Protein AF-A0AAW1LUK2-F1 (afdb_monomer_lite)

Structure (mmCIF, N/CA/C/O backbone):
data_AF-A0AAW1LUK2-F1
#
_entry.id   AF-A0AAW1LUK2-F1
#
loop_
_atom_site.group_PDB
_atom_site.id
_atom_site.type_symbol
_atom_site.label_atom_id
_atom_site.label_alt_id
_atom_site.label_comp_id
_atom_site.label_asym_id
_atom_site.label_entity_id
_atom_site.label_seq_id
_atom_site.pdbx_PDB_ins_code
_atom_site.Cartn_x
_atom_site.Cartn_y
_atom_site.Cartn_z
_atom_site.occupancy
_atom_site.B_iso_or_equiv
_atom_site.auth_seq_id
_atom_site.auth_comp_id
_atom_site.auth_asym_id
_atom_site.auth_atom_id
_atom_site.pdbx_PDB_model_num
ATOM 1 N N . MET A 1 1 ? -14.527 13.524 11.463 1.00 38.50 1 MET A N 1
ATOM 2 C CA . MET A 1 1 ? -15.430 12.746 10.581 1.00 38.50 1 MET A CA 1
ATOM 3 C C . MET A 1 1 ? -14.549 11.776 9.809 1.00 38.50 1 MET A C 1
ATOM 5 O O . MET A 1 1 ? -13.619 12.239 9.172 1.00 38.50 1 MET A O 1
ATOM 9 N N . PHE A 1 2 ? -14.738 10.461 9.945 1.00 38.72 2 PHE A N 1
ATOM 10 C CA . PHE A 1 2 ? -13.858 9.472 9.306 1.00 38.72 2 PHE A CA 1
ATOM 11 C C . PHE A 1 2 ? -14.361 9.148 7.898 1.00 38.72 2 PHE A C 1
ATOM 13 O O . PHE A 1 2 ? -15.489 8.678 7.743 1.00 38.72 2 PHE A O 1
ATOM 20 N N . SER A 1 3 ? -13.530 9.374 6.883 1.00 41.56 3 SER A N 1
ATOM 21 C CA . SER A 1 3 ? -13.823 8.960 5.509 1.00 41.56 3 SER A CA 1
ATOM 22 C C . SER A 1 3 ? -13.374 7.511 5.300 1.00 41.56 3 SER A C 1
ATOM 24 O O . SER A 1 3 ? -12.269 7.140 5.697 1.00 41.56 3 SER A O 1
ATOM 26 N N . ARG A 1 4 ? -14.241 6.676 4.715 1.00 38.41 4 ARG A N 1
ATOM 27 C CA . ARG A 1 4 ? -13.968 5.259 4.416 1.00 38.41 4 ARG A CA 1
ATOM 28 C C . ARG A 1 4 ? -13.904 5.078 2.906 1.00 38.41 4 ARG A C 1
ATOM 30 O O . ARG A 1 4 ? -14.878 5.382 2.219 1.00 38.41 4 ARG A O 1
ATOM 37 N N . LYS A 1 5 ? -12.790 4.557 2.389 1.00 50.91 5 LYS A N 1
ATOM 38 C CA . LYS A 1 5 ? -12.662 4.174 0.974 1.00 50.91 5 LYS A CA 1
ATOM 39 C C . LYS A 1 5 ? -12.159 2.736 0.859 1.00 50.91 5 LYS A C 1
ATOM 41 O O . LYS A 1 5 ? -11.200 2.358 1.528 1.00 50.91 5 LYS A O 1
ATOM 46 N N . ASN A 1 6 ? -12.804 1.961 -0.014 1.00 39.41 6 ASN A N 1
ATOM 47 C CA . ASN A 1 6 ? -12.331 0.645 -0.438 1.00 39.41 6 ASN A CA 1
ATOM 48 C C . ASN A 1 6 ? -11.268 0.855 -1.515 1.00 39.41 6 ASN A C 1
ATOM 50 O O . ASN A 1 6 ? -11.589 1.336 -2.603 1.00 39.41 6 ASN A O 1
ATOM 54 N N . ILE A 1 7 ? -10.011 0.538 -1.211 1.00 52.50 7 ILE A N 1
ATOM 55 C CA . ILE A 1 7 ? -8.887 0.792 -2.118 1.00 52.50 7 ILE A CA 1
ATOM 56 C C . ILE A 1 7 ? -8.153 -0.522 -2.383 1.00 52.50 7 ILE A C 1
ATOM 58 O O . ILE A 1 7 ? -7.892 -1.311 -1.472 1.00 52.50 7 ILE A O 1
ATOM 62 N N . LYS A 1 8 ? -7.824 -0.763 -3.655 1.00 49.00 8 LYS A N 1
ATOM 63 C CA . LYS A 1 8 ? -6.945 -1.858 -4.060 1.00 49.00 8 LYS A CA 1
ATOM 64 C C . LYS A 1 8 ? -5.501 -1.421 -3.835 1.00 49.00 8 LYS A C 1
ATOM 66 O O . LYS A 1 8 ? -5.025 -0.508 -4.507 1.00 49.00 8 LYS A O 1
ATOM 71 N N . ILE A 1 9 ? -4.830 -2.060 -2.883 1.00 54.75 9 ILE A N 1
ATOM 72 C CA . ILE A 1 9 ? -3.422 -1.806 -2.575 1.00 54.75 9 ILE A CA 1
ATOM 73 C C . ILE A 1 9 ? -2.592 -2.869 -3.296 1.00 54.75 9 ILE A C 1
ATOM 75 O O . ILE A 1 9 ? -2.855 -4.073 -3.197 1.00 54.75 9 ILE A O 1
ATOM 79 N N . CYS A 1 10 ? -1.605 -2.416 -4.061 1.00 48.03 10 CYS A N 1
ATOM 80 C CA . CYS A 1 10 ? -0.651 -3.271 -4.752 1.00 48.03 10 CYS A CA 1
ATOM 81 C C . CYS A 1 10 ? 0.705 -3.086 -4.082 1.00 48.03 10 CYS A C 1
ATOM 83 O O . CYS A 1 10 ? 1.273 -2.013 -4.143 1.00 48.03 10 CYS A O 1
ATOM 85 N N . SER A 1 11 ? 1.257 -4.109 -3.450 1.00 39.91 11 SER A N 1
ATOM 86 C CA . SER A 1 11 ? 2.601 -4.017 -2.874 1.00 39.91 11 SER A CA 1
ATOM 87 C C . SER A 1 11 ? 3.668 -3.998 -3.992 1.00 39.91 11 SER A C 1
ATOM 89 O O . SER A 1 11 ? 3.930 -5.060 -4.549 1.00 39.91 11 SER A O 1
ATOM 91 N N . ALA A 1 12 ? 4.198 -2.825 -4.388 1.00 44.66 12 ALA A N 1
ATOM 92 C CA . ALA A 1 12 ? 5.456 -2.627 -5.161 1.00 44.66 12 ALA A CA 1
ATOM 93 C C . ALA A 1 12 ? 5.805 -1.142 -5.410 1.00 44.66 12 ALA A C 1
ATOM 95 O O . ALA A 1 12 ? 4.892 -0.433 -5.771 1.00 44.66 12 ALA A O 1
ATOM 96 N N . GLU A 1 13 ? 7.068 -0.704 -5.313 1.00 51.31 13 GLU A N 1
ATOM 97 C CA . GLU A 1 13 ? 7.570 0.704 -5.295 1.00 51.31 13 GLU A CA 1
ATOM 98 C C . GLU A 1 13 ? 7.470 1.511 -6.634 1.00 51.31 13 GLU A C 1
ATOM 100 O O . GLU A 1 13 ? 7.355 0.912 -7.699 1.00 51.31 13 GLU A O 1
ATOM 105 N N . GLU A 1 14 ? 7.462 2.859 -6.510 1.00 47.62 14 GLU A N 1
ATOM 106 C CA . GLU A 1 14 ? 6.833 4.009 -7.246 1.00 47.62 14 GLU A CA 1
ATOM 107 C C . GLU A 1 14 ? 6.799 4.175 -8.802 1.00 47.62 14 GLU A C 1
ATOM 109 O O . GLU A 1 14 ? 7.452 3.474 -9.570 1.00 47.62 14 GLU A O 1
ATOM 114 N N . ALA A 1 15 ? 5.980 5.166 -9.228 1.00 49.56 15 ALA A N 1
ATOM 115 C CA . ALA A 1 15 ? 5.364 5.459 -10.539 1.00 49.56 15 ALA A CA 1
ATOM 116 C C . ALA A 1 15 ? 6.120 6.411 -11.515 1.00 49.56 15 ALA A C 1
ATOM 118 O O . ALA A 1 15 ? 7.169 6.959 -11.206 1.00 49.56 15 ALA A O 1
ATOM 119 N N . THR A 1 16 ? 5.569 6.601 -12.732 1.00 38.19 16 THR A N 1
ATOM 120 C CA . THR A 1 16 ? 6.111 7.406 -13.861 1.00 38.19 16 THR A CA 1
ATOM 121 C C . THR A 1 16 ? 5.271 8.672 -14.129 1.00 38.19 16 THR A C 1
ATOM 123 O O . THR A 1 16 ? 4.052 8.558 -14.239 1.00 38.19 16 THR A O 1
ATOM 126 N N . SER A 1 17 ? 5.913 9.839 -14.322 1.00 46.56 17 SER A N 1
ATOM 127 C CA . SER A 1 17 ? 5.300 11.121 -14.742 1.00 46.56 17 SER A CA 1
ATOM 128 C C . SER A 1 17 ? 5.954 11.653 -16.028 1.00 46.56 17 SER A C 1
ATOM 130 O O . SER A 1 17 ? 7.147 11.453 -16.237 1.00 46.56 17 SER A O 1
ATOM 132 N N . SER A 1 18 ? 5.181 12.321 -16.891 1.00 52.28 18 SER A N 1
ATOM 133 C CA . SER A 1 18 ? 5.659 12.981 -18.113 1.00 52.28 18 SER A CA 1
ATOM 134 C C . SER A 1 18 ? 6.129 14.416 -17.841 1.00 52.28 18 SER A C 1
ATOM 136 O O . SER A 1 18 ? 5.493 15.158 -17.097 1.00 52.28 18 SER A O 1
ATOM 138 N N . GLU A 1 19 ? 7.241 14.771 -18.477 1.00 58.28 19 GLU A N 1
ATOM 139 C CA . GLU A 1 19 ? 8.076 15.964 -18.301 1.00 58.28 19 GLU A CA 1
ATOM 140 C C . GLU A 1 19 ? 7.388 17.293 -18.698 1.00 58.28 19 GLU A C 1
ATOM 142 O O . GLU A 1 19 ? 7.483 17.729 -19.842 1.00 58.28 19 GLU A O 1
ATOM 147 N N . GLU A 1 20 ? 6.759 17.987 -17.746 1.00 50.00 20 GLU A N 1
ATOM 148 C CA . GLU A 1 20 ? 6.703 19.460 -17.725 1.00 50.00 20 GLU A CA 1
ATOM 149 C C . GLU A 1 20 ? 7.054 19.946 -16.312 1.00 50.00 20 GLU A C 1
ATOM 151 O O . GLU A 1 20 ? 6.322 19.721 -15.345 1.00 50.00 20 GLU A O 1
ATOM 156 N N . SER A 1 21 ? 8.226 20.567 -16.167 1.00 49.88 21 SER A N 1
ATOM 157 C CA . SER A 1 21 ? 8.802 20.924 -14.868 1.00 49.88 21 SER A CA 1
ATOM 158 C C . SER A 1 21 ? 8.415 22.353 -14.463 1.00 49.88 21 SER A C 1
ATOM 160 O O . SER A 1 21 ? 8.980 23.330 -14.956 1.00 49.88 21 SER A O 1
ATOM 162 N N . PHE A 1 22 ? 7.491 22.504 -13.513 1.00 36.06 22 PHE A N 1
ATOM 163 C CA . PHE A 1 22 ? 7.272 23.779 -12.823 1.00 36.06 22 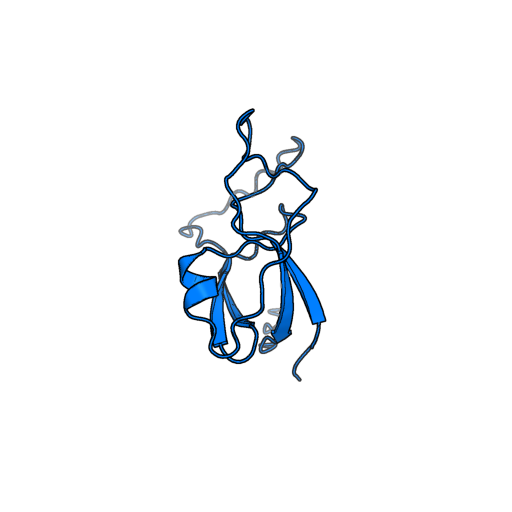PHE A CA 1
ATOM 164 C C . PHE A 1 22 ? 8.270 23.898 -11.663 1.00 36.06 22 PHE A C 1
ATOM 166 O O . PHE A 1 22 ? 8.168 23.188 -10.666 1.00 36.06 22 PHE A O 1
ATOM 173 N N . ASN A 1 23 ? 9.255 24.792 -11.785 1.00 38.06 23 ASN A N 1
ATOM 174 C CA . ASN A 1 23 ? 10.216 25.055 -10.711 1.00 38.06 23 ASN A CA 1
ATOM 175 C C . ASN A 1 23 ? 9.559 25.896 -9.606 1.00 38.06 23 ASN A C 1
ATOM 177 O O . ASN A 1 23 ? 9.407 27.111 -9.742 1.00 38.06 23 ASN A O 1
ATOM 181 N N . LEU A 1 24 ? 9.188 25.261 -8.492 1.00 38.50 24 LEU A N 1
ATOM 182 C CA . LEU A 1 24 ? 8.828 25.971 -7.267 1.00 38.50 24 LEU A CA 1
ATOM 183 C C . LEU A 1 24 ? 10.120 26.329 -6.517 1.00 38.50 24 LEU A C 1
ATOM 185 O O . LEU A 1 24 ? 10.704 25.495 -5.824 1.00 38.50 24 LEU A O 1
ATOM 189 N N . ASN A 1 25 ? 10.584 27.573 -6.662 1.00 39.62 25 ASN A N 1
ATOM 190 C CA . ASN A 1 25 ? 11.692 28.099 -5.862 1.00 39.62 25 ASN A CA 1
ATOM 191 C C . ASN A 1 25 ? 11.263 28.186 -4.391 1.00 39.62 25 ASN A C 1
ATOM 193 O O . ASN A 1 25 ? 10.704 29.187 -3.940 1.00 39.62 25 ASN A O 1
ATOM 197 N N . THR A 1 26 ? 11.518 27.121 -3.635 1.00 42.22 26 THR A N 1
ATOM 198 C CA . THR A 1 26 ? 11.270 27.095 -2.193 1.00 42.22 26 THR A CA 1
ATOM 199 C C . THR A 1 26 ? 12.427 27.810 -1.505 1.00 42.22 26 THR A C 1
ATOM 201 O O . THR A 1 26 ? 13.495 27.242 -1.289 1.00 42.22 26 THR A O 1
ATOM 204 N N . ILE A 1 27 ? 12.234 29.091 -1.202 1.00 48.16 27 ILE A N 1
ATOM 205 C CA . ILE A 1 27 ? 13.176 29.891 -0.421 1.00 48.16 27 ILE A CA 1
ATOM 206 C C . ILE A 1 27 ? 13.231 29.278 0.991 1.00 48.16 27 ILE A C 1
ATOM 208 O O . ILE A 1 27 ? 12.310 29.444 1.784 1.00 48.16 27 ILE A O 1
ATOM 212 N N . ASN A 1 28 ? 14.304 28.542 1.288 1.00 47.72 28 ASN A N 1
ATOM 213 C CA . ASN A 1 28 ? 14.752 28.157 2.632 1.00 47.72 28 ASN A CA 1
ATOM 214 C C . ASN A 1 28 ? 13.753 27.412 3.542 1.00 47.72 28 ASN A C 1
ATOM 216 O O . ASN A 1 28 ? 13.477 27.859 4.653 1.00 47.72 28 ASN A O 1
ATOM 220 N N . THR A 1 29 ? 13.313 26.212 3.155 1.00 47.97 29 THR A N 1
ATOM 221 C CA . THR A 1 29 ? 12.932 25.177 4.138 1.00 47.97 29 THR A CA 1
ATOM 222 C C . THR A 1 29 ? 13.421 23.819 3.642 1.00 47.97 29 THR A C 1
ATOM 224 O O . THR A 1 29 ? 13.316 23.516 2.458 1.00 47.97 29 THR A O 1
ATOM 227 N N . SER A 1 30 ? 14.012 23.008 4.517 1.00 51.59 30 SER A N 1
ATOM 228 C CA . SER A 1 30 ? 14.335 21.611 4.225 1.00 51.59 30 SER A CA 1
ATOM 229 C C . SER A 1 30 ? 13.053 20.885 3.802 1.00 51.59 30 SER A C 1
ATOM 231 O O . SER A 1 30 ? 12.168 20.656 4.626 1.00 51.59 30 SER A O 1
ATOM 233 N N . ALA A 1 31 ? 12.918 20.584 2.508 1.00 60.16 31 ALA A N 1
ATOM 234 C CA . ALA A 1 31 ? 11.711 19.996 1.935 1.00 60.16 31 ALA A CA 1
ATOM 235 C C . ALA A 1 31 ? 11.460 18.611 2.551 1.00 60.16 31 ALA A C 1
ATOM 237 O O . ALA A 1 31 ? 12.118 17.630 2.213 1.00 60.16 31 ALA A O 1
ATOM 238 N N . LYS A 1 32 ? 10.536 18.538 3.511 1.00 71.81 32 LYS A N 1
ATOM 239 C CA . LYS A 1 32 ? 10.132 17.284 4.143 1.00 71.81 32 LYS A CA 1
ATOM 240 C C . LYS A 1 32 ? 9.176 16.550 3.204 1.00 71.81 32 LYS A C 1
ATOM 242 O O . LYS A 1 32 ? 8.189 17.139 2.767 1.00 71.81 32 LYS A O 1
ATOM 247 N N . THR A 1 33 ? 9.441 15.272 2.935 1.00 79.62 33 THR A N 1
ATOM 248 C CA . THR A 1 33 ? 8.521 14.401 2.193 1.00 79.62 33 THR A CA 1
ATOM 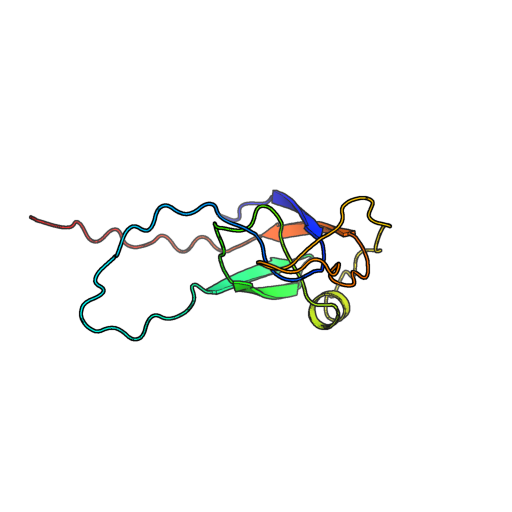249 C C . THR A 1 33 ? 7.136 14.435 2.849 1.00 79.62 33 THR A C 1
ATOM 251 O O . THR A 1 33 ? 7.048 14.285 4.074 1.00 79.62 33 THR A O 1
ATOM 254 N N . PRO A 1 34 ? 6.051 14.650 2.086 1.00 84.50 34 PRO A N 1
ATOM 255 C CA . PRO A 1 34 ? 4.710 14.694 2.650 1.00 84.50 34 PRO A CA 1
ATOM 256 C C . PRO A 1 34 ? 4.324 13.306 3.173 1.00 84.50 34 PRO A C 1
ATOM 258 O O . PRO A 1 34 ? 4.197 12.350 2.412 1.00 84.50 34 PRO A O 1
ATOM 261 N N . GLN A 1 35 ? 4.141 13.198 4.487 1.00 86.69 35 GLN A N 1
ATOM 262 C CA . GLN A 1 35 ? 3.789 11.959 5.180 1.00 86.69 35 GLN A CA 1
ATOM 263 C C . GLN A 1 35 ? 2.470 12.125 5.936 1.00 86.69 35 GLN A C 1
ATOM 265 O O . GLN A 1 35 ? 2.166 13.205 6.447 1.00 86.69 35 GLN A O 1
ATOM 270 N N . MET A 1 36 ? 1.700 11.044 6.035 1.00 87.25 36 MET A N 1
ATOM 271 C CA . MET A 1 36 ? 0.447 10.987 6.786 1.00 87.25 36 MET A CA 1
ATOM 272 C C . MET A 1 36 ? 0.301 9.634 7.480 1.00 87.25 36 MET A C 1
ATOM 274 O O . MET A 1 36 ? 0.764 8.614 6.976 1.00 87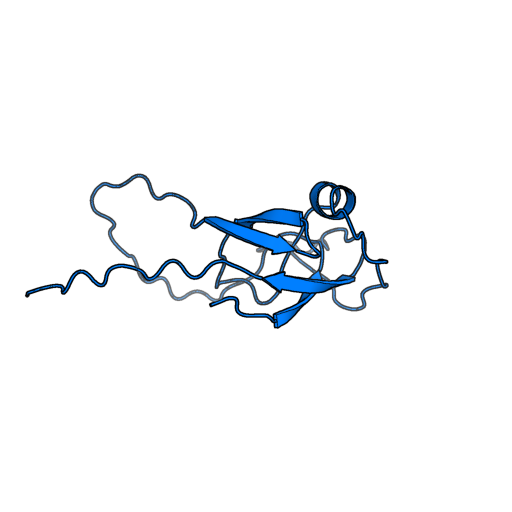.25 36 MET A O 1
ATOM 278 N N . GLN A 1 37 ? -0.384 9.614 8.622 1.00 91.75 37 GLN A N 1
ATOM 279 C CA . GLN A 1 37 ? -0.809 8.368 9.250 1.00 91.75 37 GLN A CA 1
ATOM 280 C C . GLN A 1 37 ? -2.210 7.984 8.780 1.00 91.75 37 GLN A C 1
ATOM 282 O O . GLN A 1 37 ? -3.150 8.778 8.843 1.00 91.75 37 GLN A O 1
ATOM 287 N N . ILE A 1 38 ? -2.348 6.739 8.340 1.00 92.31 38 ILE A N 1
ATOM 288 C CA . ILE A 1 38 ? -3.616 6.137 7.940 1.00 92.31 38 ILE A CA 1
ATOM 289 C C . ILE A 1 38 ? -3.838 4.849 8.722 1.00 92.31 38 ILE A C 1
ATOM 291 O O . ILE A 1 38 ? -2.902 4.177 9.141 1.00 92.31 38 ILE A O 1
ATOM 295 N N . THR A 1 39 ? -5.091 4.470 8.910 1.00 94.31 39 THR A N 1
ATOM 296 C CA . THR A 1 39 ? -5.449 3.162 9.453 1.00 94.31 39 THR A CA 1
ATOM 297 C C . THR A 1 39 ? -5.835 2.235 8.309 1.00 94.31 39 THR A C 1
ATOM 299 O O . THR A 1 39 ? -6.825 2.480 7.622 1.00 94.31 39 THR A O 1
ATOM 302 N N . VAL A 1 40 ? -5.072 1.158 8.131 1.00 93.56 40 VAL A N 1
ATOM 303 C CA . VAL A 1 40 ? -5.313 0.083 7.162 1.00 93.56 40 VAL A CA 1
ATOM 304 C C . VAL A 1 40 ? -5.739 -1.166 7.918 1.00 93.56 40 VAL A C 1
ATOM 306 O O . VAL A 1 40 ? -4.973 -1.683 8.728 1.00 93.56 40 VAL A O 1
ATOM 309 N N . ASN A 1 41 ? -6.961 -1.654 7.689 1.00 91.25 41 ASN A N 1
ATOM 310 C CA . ASN A 1 41 ? -7.484 -2.859 8.355 1.00 91.25 41 ASN A CA 1
ATOM 311 C C . ASN A 1 41 ? -7.201 -2.869 9.881 1.00 91.25 41 ASN A C 1
ATOM 313 O O . ASN A 1 41 ? -6.670 -3.836 10.426 1.00 91.25 41 ASN A O 1
ATOM 317 N N . LYS A 1 42 ? -7.520 -1.756 10.565 1.00 90.69 42 LYS A N 1
ATOM 318 C CA . LYS A 1 42 ? -7.311 -1.535 12.018 1.00 90.69 42 LYS A CA 1
ATOM 319 C C . LYS A 1 42 ? -5.845 -1.414 12.474 1.00 90.69 42 LYS A C 1
ATOM 321 O O . LYS A 1 42 ? -5.569 -1.467 13.676 1.00 90.69 42 LYS A O 1
ATOM 326 N N . THR A 1 43 ? -4.913 -1.243 11.542 1.00 94.00 43 THR A N 1
ATOM 327 C CA . THR A 1 43 ? -3.481 -1.055 11.814 1.00 94.00 43 THR A CA 1
ATOM 328 C C . THR A 1 43 ? -3.067 0.346 11.388 1.00 94.00 43 THR A C 1
ATOM 330 O O . THR A 1 43 ? -3.328 0.735 10.255 1.00 94.00 43 THR A O 1
ATOM 333 N N . LEU A 1 44 ? -2.453 1.111 12.289 1.00 94.12 44 LEU A N 1
ATOM 334 C CA . LEU A 1 44 ? -1.936 2.444 11.982 1.00 94.12 44 LEU A CA 1
ATOM 335 C C . LEU A 1 44 ? -0.630 2.313 11.189 1.00 94.12 44 LEU A C 1
ATOM 337 O O . LEU A 1 44 ? 0.272 1.588 11.605 1.00 94.12 44 LEU A O 1
ATOM 341 N N . VAL A 1 45 ? -0.550 2.989 10.050 1.00 93.06 45 VAL A N 1
ATOM 342 C CA . VAL A 1 45 ? 0.564 2.927 9.101 1.00 93.06 45 VAL A CA 1
ATOM 343 C C . VAL A 1 45 ? 0.916 4.349 8.675 1.00 93.06 45 VAL A C 1
ATOM 345 O O . VAL A 1 45 ? 0.031 5.132 8.335 1.00 93.06 45 VAL A O 1
ATOM 348 N N . GLU A 1 46 ? 2.204 4.682 8.682 1.00 91.75 46 GLU A N 1
ATOM 349 C CA . GLU A 1 46 ? 2.709 5.902 8.051 1.00 91.75 46 GLU A CA 1
ATOM 350 C C . GLU A 1 46 ? 2.859 5.671 6.544 1.00 91.75 46 GLU A C 1
ATOM 352 O O . GLU A 1 46 ? 3.436 4.670 6.114 1.00 91.75 46 GLU A O 1
ATOM 357 N N . CYS A 1 47 ? 2.322 6.584 5.739 1.00 89.88 47 CYS A N 1
ATOM 358 C CA . CYS A 1 47 ? 2.423 6.551 4.288 1.00 89.88 47 CYS A CA 1
ATOM 359 C C . CYS A 1 47 ? 2.942 7.880 3.739 1.00 89.88 47 CYS A C 1
ATOM 361 O O . CYS A 1 47 ? 2.667 8.949 4.289 1.00 89.88 47 CYS A O 1
ATOM 363 N N . ILE A 1 48 ? 3.646 7.804 2.614 1.00 90.75 48 ILE A N 1
ATOM 364 C CA . ILE A 1 48 ? 4.009 8.965 1.803 1.00 90.75 48 ILE A CA 1
ATOM 365 C C . ILE A 1 48 ? 2.813 9.325 0.918 1.00 90.75 48 ILE A C 1
ATOM 367 O O . ILE A 1 48 ? 2.151 8.442 0.370 1.00 90.75 48 ILE A O 1
ATOM 371 N N . ILE A 1 49 ? 2.519 10.620 0.804 1.00 87.00 49 ILE A N 1
ATOM 372 C CA . ILE A 1 49 ? 1.500 11.124 -0.116 1.00 87.00 49 ILE A CA 1
ATOM 373 C C . ILE A 1 49 ? 2.166 11.423 -1.453 1.00 87.00 49 ILE A C 1
ATOM 375 O O . ILE A 1 49 ? 2.781 12.473 -1.623 1.00 87.00 49 ILE A O 1
ATOM 379 N N . ASP A 1 50 ? 2.013 10.497 -2.392 1.00 84.50 50 ASP A N 1
ATOM 380 C CA . ASP A 1 50 ? 2.523 10.630 -3.751 1.00 84.50 50 ASP A CA 1
ATOM 381 C C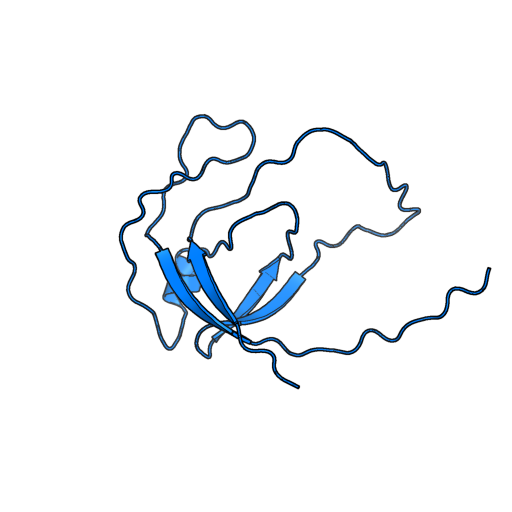 . ASP A 1 50 ? 1.362 10.770 -4.745 1.00 84.50 50 ASP A C 1
ATOM 383 O O . ASP A 1 50 ? 0.672 9.805 -5.077 1.00 84.50 50 ASP A O 1
ATOM 387 N N . SER A 1 51 ? 1.124 11.998 -5.215 1.00 84.06 51 SER A N 1
ATOM 388 C CA . SER A 1 51 ? 0.142 12.269 -6.272 1.00 84.06 51 SER A CA 1
ATOM 389 C C . SER A 1 51 ? 0.638 11.890 -7.670 1.00 84.06 51 SER A C 1
ATOM 391 O O . SER A 1 51 ? -0.163 11.875 -8.603 1.00 84.06 51 SER A O 1
ATOM 393 N N . GLY A 1 52 ? 1.939 11.624 -7.830 1.00 82.81 52 GLY A N 1
ATOM 394 C CA . GLY A 1 52 ? 2.541 11.134 -9.069 1.00 82.81 52 GLY A CA 1
ATOM 395 C C . GLY A 1 52 ? 2.275 9.647 -9.313 1.00 82.81 52 GLY A C 1
ATOM 396 O O . GLY A 1 52 ? 2.433 9.175 -10.440 1.00 82.81 52 GLY A O 1
ATOM 397 N N . SER A 1 53 ? 1.811 8.911 -8.297 1.00 79.56 53 SER A N 1
ATOM 398 C CA . SER A 1 53 ? 1.449 7.504 -8.427 1.00 79.56 53 SER A CA 1
ATOM 399 C C . SER A 1 53 ? -0.044 7.267 -8.634 1.00 79.56 53 SER A C 1
ATOM 401 O O . SER A 1 53 ? -0.911 7.760 -7.916 1.00 79.56 53 SER A O 1
ATOM 403 N N . SER A 1 54 ? -0.348 6.412 -9.612 1.00 78.38 54 SER A N 1
ATOM 404 C CA . SER A 1 54 ? -1.701 5.909 -9.877 1.00 78.38 54 SER A CA 1
ATOM 405 C C . SER A 1 54 ? -2.092 4.721 -8.990 1.00 78.38 54 SER A C 1
ATOM 407 O O . SER A 1 54 ? -3.254 4.304 -8.992 1.00 78.38 54 SER A O 1
ATOM 409 N N . VAL A 1 55 ? -1.144 4.155 -8.232 1.00 82.00 55 VAL A N 1
ATOM 410 C CA . VAL A 1 55 ? -1.352 2.966 -7.394 1.00 82.00 55 VAL A CA 1
ATOM 411 C C . VAL A 1 55 ? -0.820 3.166 -5.978 1.00 82.00 55 VAL A C 1
ATOM 413 O O . VAL A 1 55 ? 0.177 3.842 -5.753 1.00 82.00 55 VAL A O 1
ATOM 416 N N . ASN A 1 56 ? -1.480 2.529 -5.008 1.00 88.56 56 ASN A N 1
ATOM 417 C CA . ASN A 1 56 ? -1.016 2.508 -3.623 1.00 88.56 56 ASN A CA 1
ATOM 418 C C . ASN A 1 56 ? -0.091 1.328 -3.393 1.00 88.56 56 ASN A C 1
ATOM 420 O O . ASN A 1 56 ? -0.427 0.206 -3.781 1.00 88.56 56 ASN A O 1
ATOM 424 N N . ILE A 1 57 ? 1.005 1.599 -2.693 1.00 89.62 57 ILE A N 1
ATOM 425 C CA . ILE A 1 57 ? 2.131 0.699 -2.525 1.00 89.62 57 ILE A CA 1
ATOM 426 C C . ILE A 1 57 ? 2.371 0.448 -1.047 1.00 89.62 57 ILE A C 1
ATOM 428 O O . ILE A 1 57 ? 2.339 1.363 -0.234 1.00 89.62 57 ILE A O 1
ATOM 432 N N . MET A 1 58 ? 2.596 -0.812 -0.692 1.00 92.00 58 MET A N 1
ATOM 433 C CA . MET A 1 58 ? 2.887 -1.227 0.676 1.00 92.00 58 MET A CA 1
ATOM 434 C C . MET A 1 58 ? 4.064 -2.190 0.663 1.00 92.00 58 MET A C 1
ATOM 436 O O . MET A 1 58 ? 4.123 -3.045 -0.211 1.00 92.00 58 MET A O 1
ATOM 440 N N . SER A 1 59 ? 4.983 -2.097 1.619 1.00 91.31 59 SER A N 1
ATOM 441 C CA . SER A 1 59 ? 6.065 -3.078 1.735 1.00 91.31 59 SER A CA 1
ATOM 442 C C . SER A 1 59 ? 5.540 -4.427 2.247 1.00 91.31 59 SER A C 1
ATOM 444 O O . SER A 1 59 ? 4.521 -4.498 2.942 1.00 91.31 59 SER A O 1
ATOM 446 N N . ALA A 1 60 ? 6.265 -5.508 1.957 1.00 89.81 60 ALA A N 1
ATOM 447 C CA . ALA A 1 60 ? 5.960 -6.834 2.498 1.00 89.81 60 ALA A CA 1
ATOM 448 C C . ALA A 1 60 ? 5.937 -6.842 4.038 1.00 89.81 60 ALA A C 1
ATOM 450 O O . ALA A 1 60 ? 5.054 -7.442 4.648 1.00 89.81 60 ALA A O 1
ATOM 451 N N . ASN A 1 61 ? 6.873 -6.120 4.662 1.00 91.56 61 ASN A N 1
ATOM 452 C CA . ASN A 1 61 ? 6.979 -6.021 6.117 1.00 91.56 61 ASN A CA 1
ATOM 453 C C . ASN A 1 61 ? 5.754 -5.327 6.726 1.00 91.56 61 ASN A C 1
ATOM 455 O O . ASN A 1 61 ? 5.209 -5.805 7.719 1.00 91.56 61 ASN A O 1
ATOM 459 N N . THR A 1 62 ? 5.284 -4.241 6.105 1.00 92.06 62 THR A N 1
ATOM 460 C CA . THR A 1 62 ? 4.077 -3.530 6.549 1.00 92.06 62 THR A CA 1
ATOM 461 C C . THR A 1 62 ? 2.817 -4.367 6.333 1.00 92.06 62 THR A C 1
ATOM 463 O O . THR A 1 62 ? 1.935 -4.367 7.184 1.00 92.06 62 THR A O 1
ATOM 466 N N . HIS A 1 63 ? 2.718 -5.124 5.235 1.00 93.69 63 HIS A N 1
ATOM 467 C CA . HIS A 1 63 ? 1.596 -6.054 5.035 1.00 93.69 63 HIS A CA 1
ATOM 468 C C . HIS A 1 63 ? 1.579 -7.157 6.100 1.00 93.69 63 HIS A C 1
ATOM 470 O O . HIS A 1 63 ? 0.524 -7.476 6.652 1.00 93.69 63 HIS A O 1
ATOM 476 N N . GLN A 1 64 ? 2.750 -7.699 6.437 1.00 92.06 64 GLN A N 1
ATOM 477 C CA . GLN A 1 64 ? 2.890 -8.748 7.441 1.00 92.06 64 GLN A CA 1
ATOM 478 C C . GLN A 1 64 ? 2.553 -8.265 8.862 1.00 92.06 64 GLN A C 1
ATOM 480 O O . GLN A 1 64 ? 2.139 -9.084 9.684 1.00 92.06 64 GLN A O 1
ATOM 485 N N . SER A 1 65 ? 2.697 -6.967 9.152 1.00 92.81 65 SER A N 1
ATOM 486 C CA . SER A 1 65 ? 2.369 -6.376 10.455 1.00 92.81 65 SER A CA 1
ATOM 487 C C . SER A 1 65 ? 0.898 -5.964 10.610 1.00 92.81 65 SER A C 1
ATOM 489 O O . SER A 1 65 ? 0.496 -5.547 11.700 1.00 92.81 65 SER A O 1
ATOM 491 N N . LEU A 1 66 ? 0.073 -6.101 9.563 1.00 93.94 66 LEU A N 1
ATOM 492 C CA . LEU A 1 66 ? -1.363 -5.831 9.653 1.00 93.94 66 LEU A CA 1
ATOM 493 C C . LEU A 1 66 ? -2.046 -6.816 10.612 1.00 93.94 66 LEU A C 1
ATOM 495 O O . LEU A 1 66 ? -1.923 -8.030 10.455 1.00 93.94 66 LEU A O 1
ATOM 499 N N . LYS A 1 67 ? -2.832 -6.290 11.562 1.00 91.12 67 LYS A N 1
ATOM 500 C CA . LYS A 1 67 ? -3.633 -7.093 12.507 1.00 91.12 67 LYS A CA 1
ATOM 501 C C . LYS A 1 67 ? -4.600 -8.028 11.778 1.00 91.12 67 LYS A C 1
ATOM 503 O O . LYS A 1 67 ? -4.549 -9.239 11.961 1.00 91.12 67 LYS A O 1
ATOM 508 N N . ASP A 1 68 ? -5.438 -7.460 10.912 1.00 89.38 68 ASP A N 1
ATOM 509 C CA . ASP A 1 68 ? -6.334 -8.215 10.035 1.00 89.38 68 ASP A CA 1
ATOM 510 C C . ASP A 1 68 ? -5.661 -8.363 8.665 1.00 89.38 68 ASP A C 1
ATOM 512 O O . ASP A 1 68 ? -5.956 -7.619 7.718 1.00 89.38 68 ASP A O 1
ATOM 516 N N . LYS A 1 69 ? -4.696 -9.288 8.584 1.00 90.06 69 LYS A N 1
ATOM 517 C CA . LYS A 1 69 ? -3.886 -9.510 7.382 1.00 90.06 69 LYS A CA 1
ATOM 518 C C . LYS A 1 69 ? -4.736 -10.089 6.241 1.00 90.06 69 LYS A C 1
ATOM 520 O O . LYS A 1 69 ? -5.170 -11.239 6.329 1.00 90.06 69 LYS A O 1
ATOM 525 N N . PRO A 1 70 ? -4.954 -9.340 5.148 1.00 89.94 70 PRO A N 1
ATOM 526 C CA . PRO A 1 70 ? -5.746 -9.818 4.026 1.00 89.94 70 PRO A CA 1
ATOM 527 C C . PRO A 1 70 ? -4.935 -10.786 3.159 1.00 89.94 70 PRO A C 1
ATOM 529 O O . PRO A 1 70 ? -3.724 -10.618 2.980 1.00 89.94 70 PRO A O 1
ATOM 532 N N . ALA A 1 71 ? -5.619 -11.778 2.586 1.00 91.50 71 ALA A N 1
ATOM 533 C CA . ALA A 1 71 ? -5.018 -12.694 1.626 1.00 91.50 71 ALA A CA 1
ATOM 534 C C . ALA A 1 71 ? -4.574 -11.944 0.363 1.00 91.50 71 ALA A C 1
ATOM 536 O O . ALA A 1 71 ? -5.280 -11.066 -0.143 1.00 91.50 71 ALA A O 1
ATOM 537 N N . LEU A 1 72 ? -3.401 -12.310 -0.148 1.00 92.00 72 LEU A N 1
ATOM 538 C CA . LEU A 1 72 ? -2.878 -11.771 -1.393 1.00 92.00 72 LEU A CA 1
ATOM 539 C C . LEU A 1 72 ? -3.477 -12.539 -2.570 1.00 92.00 72 LEU A C 1
ATOM 541 O O . LEU A 1 72 ? -3.569 -13.764 -2.561 1.00 92.00 72 LEU A O 1
ATOM 545 N N . THR A 1 73 ? -3.881 -11.798 -3.592 1.00 90.62 73 THR A N 1
ATOM 546 C CA . THR A 1 73 ? -4.359 -12.341 -4.864 1.00 90.62 73 THR A CA 1
ATOM 547 C C . THR A 1 73 ? -3.306 -12.123 -5.938 1.00 90.62 73 THR A C 1
ATOM 549 O O . THR A 1 73 ? -2.574 -11.126 -5.901 1.00 90.62 73 THR A O 1
ATOM 552 N N . SER A 1 74 ? -3.217 -13.054 -6.893 1.00 83.44 74 SER A N 1
ATOM 553 C CA . SER A 1 74 ? -2.256 -12.920 -7.985 1.00 83.44 74 SER A CA 1
ATOM 554 C C . SER A 1 74 ? -2.580 -11.693 -8.838 1.00 83.44 74 SER A C 1
ATOM 556 O O . SER A 1 74 ? -3.736 -11.295 -9.025 1.00 83.44 74 SER A O 1
ATOM 558 N N . LYS A 1 75 ? -1.523 -11.057 -9.331 1.00 75.12 75 LYS A N 1
ATOM 559 C CA . LYS A 1 75 ? -1.594 -9.801 -10.065 1.00 75.12 75 LYS A CA 1
ATOM 560 C C . LYS A 1 75 ? -1.354 -10.065 -11.549 1.00 75.12 75 LYS A C 1
ATOM 562 O O . LYS A 1 75 ? -0.488 -10.850 -11.909 1.00 75.12 75 LYS A O 1
ATOM 567 N N . LYS A 1 76 ? -2.117 -9.384 -12.408 1.00 77.12 76 LYS A N 1
ATOM 568 C CA . LYS A 1 76 ? -1.894 -9.373 -13.868 1.00 77.12 76 LYS A CA 1
ATOM 569 C C . LYS A 1 76 ? -1.086 -8.159 -14.339 1.00 77.12 76 LYS A C 1
ATOM 571 O O . LYS A 1 76 ? -0.469 -8.198 -15.394 1.00 77.12 76 LYS A O 1
ATOM 576 N N . THR A 1 77 ? -1.123 -7.071 -13.575 1.00 78.81 77 THR A N 1
ATOM 577 C CA . THR A 1 77 ? -0.451 -5.808 -13.896 1.00 78.81 77 THR A CA 1
ATOM 578 C C . THR A 1 77 ? 1.024 -5.884 -13.511 1.00 78.81 77 THR A C 1
ATOM 580 O O . THR A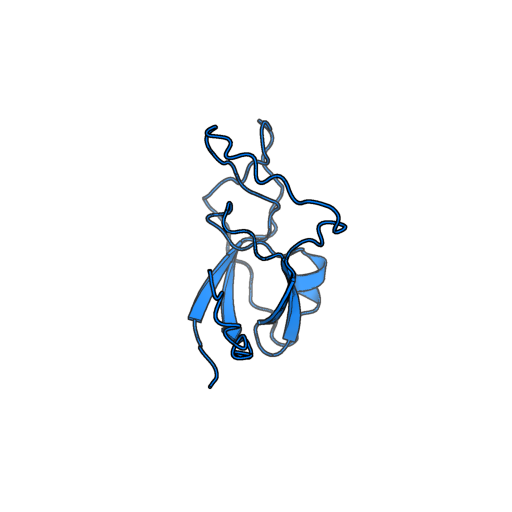 1 77 ? 1.334 -6.277 -12.393 1.00 78.81 77 THR A O 1
ATOM 583 N N . LYS A 1 78 ? 1.936 -5.458 -14.381 1.00 83.56 78 LYS A N 1
ATOM 584 C CA . LYS A 1 78 ? 3.367 -5.336 -14.057 1.00 83.56 78 LYS A CA 1
ATOM 585 C C . LYS A 1 78 ? 3.655 -3.951 -13.475 1.00 83.56 78 LYS A C 1
ATOM 587 O O . LYS A 1 78 ? 2.991 -2.997 -13.871 1.00 83.56 78 LYS A O 1
ATOM 592 N N . ILE A 1 79 ? 4.559 -3.844 -12.501 1.00 79.81 79 ILE A N 1
ATOM 593 C CA . ILE A 1 79 ? 5.027 -2.543 -11.981 1.00 79.81 79 ILE A CA 1
ATOM 594 C C . ILE A 1 79 ? 6.492 -2.376 -12.367 1.00 79.81 79 ILE A C 1
ATOM 596 O O . ILE A 1 79 ? 7.269 -3.313 -12.227 1.00 79.81 79 ILE A O 1
ATOM 600 N N . PHE A 1 80 ? 6.841 -1.188 -12.846 1.00 81.75 80 PHE A N 1
ATOM 601 C CA . PHE A 1 80 ? 8.193 -0.799 -13.221 1.00 81.75 80 PHE A CA 1
ATOM 602 C C . PHE A 1 80 ? 8.505 0.520 -12.525 1.00 81.75 80 PHE A C 1
ATOM 604 O O . PHE A 1 80 ? 7.651 1.409 -12.513 1.00 81.75 80 PHE A O 1
ATOM 611 N N . THR A 1 81 ? 9.706 0.636 -11.962 1.00 77.94 81 THR A N 1
ATOM 612 C CA . THR A 1 81 ? 10.197 1.909 -11.431 1.00 77.94 81 THR A CA 1
ATOM 613 C C . THR A 1 81 ? 10.580 2.852 -12.566 1.00 77.94 81 THR A C 1
ATOM 615 O O . THR A 1 81 ? 10.721 2.444 -13.726 1.00 77.94 81 THR A O 1
ATOM 618 N N . TYR A 1 82 ? 10.770 4.129 -12.231 1.00 77.06 82 TYR A N 1
ATOM 619 C CA . TYR A 1 82 ? 11.189 5.136 -13.196 1.00 77.06 82 TYR A CA 1
ATOM 620 C C . TYR A 1 82 ? 12.443 4.698 -13.968 1.00 77.06 82 TYR A C 1
ATOM 622 O O . TYR A 1 82 ? 13.475 4.373 -13.382 1.00 77.06 82 TYR A O 1
ATOM 630 N N . ASN A 1 83 ? 12.334 4.695 -15.300 1.00 79.25 83 ASN A N 1
ATOM 631 C CA . ASN A 1 83 ? 13.394 4.316 -16.238 1.00 79.25 83 ASN A CA 1
ATOM 632 C C . ASN A 1 83 ? 13.905 2.858 -16.121 1.00 79.25 83 ASN A C 1
ATOM 634 O O . ASN A 1 83 ? 14.954 2.526 -16.676 1.00 79.25 83 ASN A O 1
ATOM 638 N N . SER A 1 84 ? 13.173 1.966 -15.444 1.00 79.19 84 SER A N 1
ATOM 639 C CA . SER A 1 84 ? 13.515 0.542 -15.374 1.00 79.19 84 SER A CA 1
ATOM 640 C C . SER A 1 84 ? 12.764 -0.278 -16.420 1.00 79.19 84 SER A C 1
ATOM 642 O O . SER A 1 84 ? 11.562 -0.122 -16.630 1.00 79.19 84 SER A O 1
ATOM 644 N N . LYS A 1 85 ? 13.477 -1.210 -17.056 1.00 87.75 85 LYS A N 1
ATOM 645 C CA . LYS A 1 85 ? 12.873 -2.274 -17.877 1.00 87.75 85 LYS A CA 1
ATOM 646 C C . LYS A 1 85 ? 12.595 -3.540 -17.065 1.00 87.75 85 LYS A C 1
ATOM 648 O O . LYS A 1 85 ? 11.968 -4.466 -17.578 1.00 87.75 85 LYS A O 1
ATOM 653 N N . GLU A 1 86 ? 13.074 -3.585 -15.826 1.00 87.75 86 GLU A N 1
ATOM 654 C CA . GLU A 1 86 ? 12.899 -4.703 -14.910 1.00 87.75 86 GLU A CA 1
ATOM 655 C C . GLU A 1 86 ? 11.647 -4.499 -14.061 1.00 87.75 86 GLU A C 1
ATOM 657 O O . GLU A 1 86 ? 11.406 -3.423 -13.508 1.00 87.75 86 GLU A O 1
ATOM 662 N N . GLU A 1 87 ? 10.834 -5.550 -13.983 1.00 84.94 87 GLU A N 1
ATOM 663 C CA . GLU A 1 87 ? 9.616 -5.554 -13.183 1.00 84.94 87 GLU A CA 1
ATOM 664 C C . GLU A 1 87 ? 9.956 -5.627 -11.691 1.00 84.94 87 GLU A C 1
ATOM 666 O O . GLU A 1 87 ? 10.765 -6.452 -11.265 1.00 84.94 87 GLU A O 1
ATOM 671 N N . VAL A 1 88 ? 9.282 -4.806 -10.885 1.00 83.00 88 VAL A N 1
ATOM 672 C CA . VAL A 1 88 ? 9.384 -4.858 -9.426 1.00 83.00 88 VAL A CA 1
ATOM 673 C C . VAL A 1 88 ? 8.716 -6.140 -8.919 1.00 83.00 88 VAL A C 1
ATOM 675 O O . VAL A 1 88 ? 7.521 -6.339 -9.170 1.00 83.00 88 VAL A O 1
ATOM 678 N N . PRO A 1 89 ? 9.428 -6.997 -8.162 1.00 85.56 89 PRO A N 1
ATOM 679 C CA . PRO A 1 89 ? 8.834 -8.185 -7.565 1.00 85.56 89 PRO A CA 1
ATOM 680 C C . PRO A 1 89 ? 7.693 -7.812 -6.616 1.00 85.56 89 PRO A C 1
ATOM 682 O O . PRO A 1 89 ? 7.862 -7.010 -5.700 1.00 85.56 89 PRO A O 1
ATOM 685 N N . THR A 1 90 ? 6.522 -8.419 -6.816 1.00 86.50 90 THR A N 1
ATOM 686 C CA . THR A 1 90 ? 5.339 -8.177 -5.974 1.00 86.50 90 THR A CA 1
ATOM 687 C C . THR A 1 90 ? 4.866 -9.467 -5.334 1.00 86.50 90 THR A C 1
ATOM 689 O O . THR A 1 90 ? 4.835 -10.508 -5.988 1.00 86.50 90 THR A O 1
ATOM 692 N N . LEU A 1 91 ? 4.437 -9.397 -4.072 1.00 88.31 91 LEU A N 1
ATOM 693 C CA . LEU A 1 91 ? 3.808 -10.542 -3.404 1.00 88.31 91 LEU A CA 1
ATOM 694 C C . LEU A 1 91 ? 2.342 -10.737 -3.834 1.00 88.31 91 LEU A C 1
ATOM 696 O O . LEU A 1 91 ? 1.787 -11.821 -3.675 1.00 88.31 91 LEU A O 1
ATOM 700 N N . GLY A 1 92 ? 1.706 -9.692 -4.374 1.00 90.75 92 GLY A N 1
ATOM 701 C CA . GLY A 1 92 ? 0.338 -9.725 -4.886 1.00 90.75 92 GLY A CA 1
ATOM 702 C C . GLY A 1 92 ? -0.445 -8.442 -4.605 1.00 90.75 92 GLY A C 1
ATOM 703 O O . GLY A 1 92 ? 0.113 -7.395 -4.263 1.00 90.75 92 GLY A O 1
ATOM 704 N N . CYS A 1 93 ? -1.766 -8.529 -4.756 1.00 90.81 93 CYS A N 1
ATOM 705 C CA . CYS A 1 93 ? -2.702 -7.436 -4.487 1.00 90.81 93 CYS A CA 1
ATOM 706 C C . CYS A 1 93 ? -3.725 -7.830 -3.426 1.00 90.81 93 CYS A C 1
ATOM 708 O O . CYS A 1 93 ? -4.145 -8.988 -3.359 1.00 90.81 93 CYS A O 1
ATOM 710 N N . PHE A 1 94 ? -4.213 -6.845 -2.679 1.00 91.31 94 PHE A N 1
ATOM 711 C CA . PHE A 1 94 ? -5.332 -7.034 -1.762 1.00 91.31 94 PHE A CA 1
ATOM 712 C C . PHE A 1 94 ? -6.256 -5.815 -1.751 1.00 91.31 94 PHE A C 1
ATOM 714 O O . PHE A 1 94 ? -5.894 -4.718 -2.186 1.00 91.31 94 PHE A O 1
ATOM 721 N N . LEU A 1 95 ? -7.478 -6.025 -1.271 1.00 91.06 95 LEU A N 1
ATOM 722 C CA . LEU A 1 95 ? -8.413 -4.946 -0.972 1.00 91.06 95 LEU A CA 1
ATOM 723 C C . LEU A 1 95 ? -8.273 -4.570 0.497 1.00 91.06 95 LEU A C 1
ATOM 725 O O . LEU A 1 95 ? -8.225 -5.446 1.364 1.00 91.06 95 LEU A O 1
ATOM 729 N N . ALA A 1 96 ? -8.210 -3.271 0.763 1.00 88.88 96 ALA A N 1
ATOM 730 C CA . ALA A 1 96 ? -8.039 -2.746 2.103 1.00 88.88 96 ALA A CA 1
ATOM 731 C C . ALA A 1 96 ? -9.111 -1.715 2.440 1.00 88.88 96 ALA A C 1
ATOM 733 O O . ALA A 1 96 ? -9.519 -0.914 1.592 1.00 88.88 96 ALA A O 1
ATOM 734 N N . ASN A 1 97 ? -9.504 -1.709 3.710 1.00 90.00 97 ASN A N 1
ATOM 735 C CA . ASN A 1 97 ? -10.265 -0.618 4.294 1.00 90.00 97 ASN A CA 1
ATOM 736 C C . ASN A 1 97 ? -9.280 0.415 4.830 1.00 90.00 97 ASN A C 1
ATOM 738 O O . ASN A 1 97 ? -8.515 0.109 5.751 1.00 90.00 97 ASN A O 1
ATOM 742 N N . ILE A 1 98 ? -9.317 1.619 4.260 1.00 90.31 98 ILE A N 1
ATOM 743 C CA . ILE A 1 98 ? -8.491 2.741 4.702 1.00 90.31 98 ILE A CA 1
ATOM 744 C C . ILE A 1 98 ? -9.375 3.789 5.373 1.00 90.31 98 ILE A C 1
ATOM 746 O O . ILE A 1 98 ? -10.408 4.192 4.826 1.00 90.31 98 ILE A O 1
ATOM 750 N N . THR A 1 99 ? -8.943 4.246 6.544 1.00 91.31 99 THR A N 1
ATOM 751 C CA . THR A 1 99 ? -9.486 5.425 7.226 1.00 91.31 99 THR A CA 1
ATOM 752 C C . THR A 1 99 ? -8.356 6.353 7.636 1.00 91.31 99 THR A C 1
ATOM 754 O O . THR A 1 99 ? -7.273 5.896 7.986 1.00 91.31 99 THR A O 1
ATOM 757 N N . TYR A 1 100 ? -8.615 7.651 7.636 1.00 87.00 100 TYR A N 1
ATOM 758 C CA . TYR A 1 100 ? -7.678 8.673 8.093 1.00 87.00 100 TYR A CA 1
ATOM 759 C C . TYR A 1 100 ? -8.428 9.696 8.947 1.00 87.00 100 TYR A C 1
ATOM 761 O O . TYR A 1 100 ? -9.654 9.829 8.838 1.00 87.00 100 TYR A O 1
ATOM 769 N N . GLU A 1 101 ? -7.701 10.385 9.821 1.00 81.62 101 GLU A N 1
ATOM 770 C CA . GLU A 1 101 ? -8.236 11.518 10.568 1.00 81.62 101 GLU A CA 1
ATOM 771 C C . GLU A 1 101 ? -8.076 12.787 9.736 1.00 81.62 101 GLU A C 1
ATOM 773 O O . GLU A 1 101 ? -6.964 13.193 9.404 1.00 81.62 101 GLU A O 1
ATOM 778 N N . ASP A 1 102 ? -9.200 13.409 9.383 1.00 67.12 102 ASP A N 1
ATOM 779 C CA . ASP A 1 102 ? -9.193 14.744 8.794 1.00 67.12 102 ASP A CA 1
ATOM 780 C C . ASP A 1 102 ? -8.831 15.748 9.890 1.00 67.12 102 ASP A C 1
ATOM 782 O O . ASP A 1 102 ? -9.673 16.125 10.711 1.00 67.12 102 ASP A O 1
ATOM 786 N N . ASN A 1 103 ? -7.574 16.184 9.901 1.00 58.62 103 ASN A N 1
ATOM 787 C CA . ASN A 1 103 ? -7.189 17.388 10.619 1.00 58.62 103 ASN A CA 1
ATOM 788 C C . ASN A 1 103 ? -7.509 18.580 9.712 1.00 58.62 103 ASN A C 1
ATOM 790 O O . ASN A 1 103 ? -6.846 18.747 8.685 1.00 58.62 103 ASN A O 1
ATOM 794 N N . PRO A 1 104 ? -8.518 19.412 10.033 1.00 53.28 104 PRO A N 1
ATOM 795 C CA . PRO A 1 104 ? -8.821 20.575 9.219 1.00 53.28 104 PRO A CA 1
ATOM 796 C C . PRO A 1 104 ? -7.597 21.490 9.204 1.00 53.28 104 PRO A C 1
ATOM 798 O O . PRO A 1 104 ? -7.202 22.047 10.229 1.00 53.28 104 PRO A O 1
ATOM 801 N N . ILE A 1 105 ? -6.991 21.645 8.027 1.00 54.84 105 ILE A N 1
ATOM 802 C CA . ILE A 1 105 ? -5.920 22.615 7.821 1.00 54.84 105 ILE A CA 1
ATOM 803 C C . ILE A 1 105 ? -6.511 23.983 8.162 1.00 54.84 105 ILE A C 1
ATOM 805 O O . ILE A 1 105 ? -7.473 24.424 7.524 1.00 54.84 105 ILE A O 1
ATOM 809 N N . GLN A 1 106 ? -5.956 24.659 9.173 1.00 45.97 106 GLN A N 1
ATOM 810 C CA . GLN A 1 106 ? -6.301 26.052 9.425 1.00 45.97 106 GLN A CA 1
ATOM 811 C C . GLN A 1 106 ? -5.921 26.847 8.178 1.00 45.97 106 GLN A C 1
ATOM 813 O O . GLN A 1 106 ? -4.742 27.066 7.898 1.00 45.97 106 GLN A O 1
ATOM 818 N N . LYS A 1 107 ? -6.930 27.248 7.401 1.00 49.81 107 LYS A N 1
ATOM 819 C CA . LYS A 1 107 ? -6.758 28.113 6.238 1.00 49.81 107 LYS A CA 1
ATOM 820 C C . LYS A 1 107 ? -6.208 29.447 6.736 1.00 49.81 107 LYS A C 1
ATOM 822 O O . LYS A 1 107 ? -6.974 30.326 7.127 1.00 49.81 107 LYS A O 1
ATOM 827 N N . LYS A 1 108 ? -4.885 29.620 6.730 1.00 46.88 108 LYS A N 1
ATOM 828 C CA . LYS A 1 108 ? -4.303 30.959 6.805 1.00 46.88 108 LYS A CA 1
ATOM 829 C C . LYS A 1 108 ? -4.727 31.669 5.526 1.00 46.88 108 LYS A C 1
ATOM 831 O O . LYS A 1 108 ? -4.305 31.289 4.437 1.00 46.88 108 LYS A O 1
ATOM 836 N N . LYS A 1 109 ? -5.617 32.656 5.657 1.00 42.81 109 LYS A N 1
ATOM 837 C CA . LYS A 1 109 ? -5.894 33.597 4.572 1.00 42.81 109 LYS A CA 1
ATOM 838 C C . LYS A 1 109 ? -4.560 34.228 4.193 1.00 42.81 109 LYS A C 1
ATOM 840 O O . LYS A 1 109 ? -3.960 34.916 5.013 1.00 42.81 109 LYS A O 1
ATOM 845 N N . PHE A 1 110 ? -4.108 33.968 2.975 1.00 49.12 110 PHE A N 1
ATOM 846 C CA . PHE A 1 110 ? -3.085 34.792 2.362 1.00 49.12 110 PHE A CA 1
ATOM 847 C C . PHE A 1 110 ? -3.739 36.159 2.133 1.00 49.12 110 PHE A C 1
ATOM 849 O O . PHE A 1 110 ? -4.743 36.244 1.422 1.00 49.12 110 PHE A O 1
ATOM 856 N N . GLN A 1 111 ? -3.272 37.186 2.840 1.00 41.81 111 GLN A N 1
ATOM 857 C CA . GLN A 1 111 ? -3.579 38.564 2.471 1.00 41.81 111 GLN A CA 1
ATOM 858 C C . GLN A 1 111 ? -2.481 39.016 1.499 1.00 41.81 111 GLN A C 1
ATOM 860 O O . GLN A 1 111 ? -1.322 38.683 1.757 1.00 41.81 111 GLN A O 1
ATOM 865 N N . PRO A 1 112 ? -2.855 39.637 0.366 1.00 56.59 112 PRO A N 1
ATOM 866 C CA . PRO A 1 112 ? -1.914 40.073 -0.662 1.00 56.59 112 PRO A CA 1
ATOM 867 C C . PRO A 1 112 ? -0.923 41.118 -0.144 1.00 56.59 112 PRO A C 1
ATOM 869 O O . PRO A 1 112 ? -1.287 41.865 0.795 1.00 56.59 112 PRO A O 1
#

Secondary structure (DSSP, 8-state):
-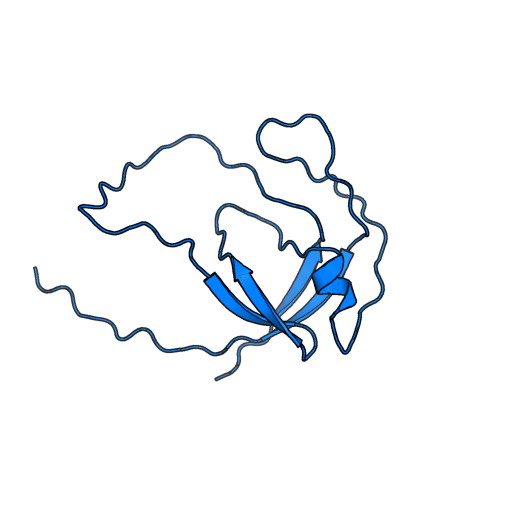EEEEEEEEE-S---------------S------EEEEEETTEEEEEE--TT-SSB---HHHHHT-SS-PPPB---S--B-TT--SBPP---EEEEEEEEE-----------

Organism: Popillia japonica (NCBI:txid7064)

InterPro domains:
  IPR001969 Aspartic peptidase, active site [PS00141] (47-58)
  IPR021109 Aspartic peptidase domain superfamily [G3DSA:2.40.70.10] (12-107)
  IPR021109 Aspartic peptidase domain superfamily [SSF50630] (30-102)

Foldseek 3Di:
DKDKDWFKAWAFDDDDDDDDDDDDPPDDDPDDFAWFWKQKQNRIDIDGDDPRGPHHHDHPVRLVPRPPRFDFDADPDFDDDPPDPDTTDTPHMDIIIMIGDDDPDPPPPPDD

pLDDT: mean 72.36, std 20.16, range [36.06, 94.31]

Radius of gyration: 17.05 Å; chains: 1; bounding box: 30×53×31 Å

Sequence (112 aa):
MFSRKNIKICSAEEATSSEESFNLNTINTSAKTPQMQITVNKTLVECIIDSGSSVNIMSANTHQSLKDKPALTSKKTKIFTYNSKEEVPTLGCFLANITYEDNPIQKKKFQP

=== Feature glossary ===
Key to the feature types in this record:

pLDDT. pLDDT is the predicted lDDT-Cα score: AlphaFold's confidence that the local environment of each residue (all inter-atomic distances within 15 Å) is correctly placed. It is a per-residue number between 0 and 100, with higher meaning more reliable.

Radius of gyration, Cα contacts, bounding box. The geometric summary reports three shape descriptors. Rg (radius of gyration) measures how spread out the Cα atoms are about their centre of mass; compact globular proteins have small Rg, elongated or unfolded ones large. Cα contacts (<8 Å, |i−j|>4) count long-range residue pairs in spatial proximity — high for tightly packed folds, near zero for rods or random coil. The bounding-box extents give the protein's footprint along x, y, z in Å.

Backbone torsions (φ/ψ). Backbone dihedral angles. Every residue except chain termini has a φ (preceding-C → N → Cα → C) and a ψ (N → Cα → C → next-N). They are reported in degrees following the IUPAC sign convention. Secondary structure is essentially a statement about which (φ, ψ) basin each residue occupies.

Contact-map, Ramachandran, and PAE plots. Plot images: a contact map (which residues are close in 3D, as an N×N binary image), a Ramachandran scatter (backbone torsion angles, revealing secondary-structure composition at a glance), and — for AlphaFold structures — a PAE heatmap (pairwise prediction confidence).

Predicted aligned error. Predicted Aligned Error (PAE) is an AlphaFold confidence matrix: entry (i, j) is the expected error in the position of residue j, in ångströms, when the prediction is superimposed on the true structure at residue i. Low PAE within a block of residues means that block is internally rigid and well-predicted; high PAE between two blocks means their relative placement is uncertain even if each block individually is confident.

Secondary structure (3-state, P-SEA). Three-state secondary structure (P-SEA) collapses the eight DSSP classes into helix (a), strand (b), and coil (c). P-SEA assigns these from Cα geometry alone — distances and angles — without requiring backbone oxygens, so it works on any Cα trace.

Solvent-accessible surface area. Solvent-accessible surface area (SASA) is the area in Å² traced out by the centre of a 1.4 Å probe sphere (a water molecule) rolled over the protein's van der Waals surface (Shrake–Rupley / Lee–Richards construction). Buried residues have near-zero SASA; fully exposed residues can exceed 200 Å². The total SASA scales roughly with the number of surface residues.

Foldseek 3Di. The Foldseek 3Di string encodes local tertiary geometry as a 20-letter alphabet — one character per residue — derived from the relative positions of nearby Cα atoms. Unlike the amino-acid sequence, 3Di is a direct function of the 3D structure, so two proteins with the same fold have similar 3Di strings even at low sequence identity.

B-factor. For experimental (PDB) structures, the B-factor (temperature factor) quantifies the positional spread of each atom in the crystal — a combination of thermal vibration and static disorder — in units of Å². High B-factors mark flexible loops or poorly resolved regions; low B-factors mark the rigid, well-ordered core.

mmCIF coordinates. The mmCIF block holds the 3D Cartesian coordinates of each backbone atom (N, Cα, C, O) in ångströms. mmCIF is the PDB's canonical archive format — a tagged-loop text representation of the atomic model.

InterPro / GO / CATH / organism. Functional annotations link the protein to curated databases. InterPro entries identify conserved domains and families by matching the sequence against member-database signatures (Pfam, PROSITE, CDD, …). Gene Ontology (GO) terms describe molecular function, biological process, and cellular component in a controlled vocabulary. CATH places the structure in a hierarchical fold classification (Class/Architecture/Topology/Homologous-superfamily). The organism is the source species.

Rendered structure images. Structure images are PyMOL renders from six orthogonal camera directions. Cartoon representation draws helices as coils and strands as arrows; sticks shows the backbone as bonds; surface shows the solvent-excluded envelope. Rainbow coloring maps sequence position to hue (blue→red, N→C); chain coloring assigns a distinct color per polypeptide.

Sequence. This is the polypeptide sequence — one letter per residue, N-terminus first. Length ranges from a few dozen residues for small domains to over a thousand for large multi-domain proteins.

Secondary structure (8-state, DSSP). The SS8 string is DSSP's per-residue secondary-structure call. α-helix (H) means an i→i+4 H-bond ladder; β-strand (E) means the residue participates in a β-sheet; 3₁₀ (G) and π (I) are tighter and wider helices; T/S are turns/bends; '-' is loop.

Nearest PDB structures. Structural nearest neighbors (via Foldseek easy-search vs the PDB). Reported per hit: target PDB id, E-value, and alignment TM-score. A TM-score above ~0.5 is the conventional threshold for 'same fold'.